Protein AF-A0AAX4KN33-F1 (afdb_monomer_lite)

Organism: NCBI:txid1423913

Secondary structure (DSSP, 8-state):
-------HHHHHHHHHHHHS---SSHHHHHHHHHHHHHHHHHH-TT-TTTGGGSS------HHHHHHHHHHHHHHHHHHHHHHHHHHHHHHHHHHHHHHHHHHHHHHHHH-HHHHHHHHHHHHHHHHHTTSSS------------------------------

Radius of gyration: 35.76 Å; chains: 1; bounding box: 78×56×88 Å

Sequence (163 aa):
MSRSTKSTETLLSDIDSLFDREFENPSEAYKAYNALWKINRSLFPDNKASRSANSTIGTWDESELSERFKSDLATLESMVSRLKPRLIKMDKKVRKENGKNAKLWEEICKDPRIQRTLSEMESRKTKDAGSDKDSREDSGYHTGRSTSGSDSGSEGSDSDGSW

Foldseek 3Di:
DDDPPDDPVVLVVVLVVLVPDDDPDPVVVVVNVVSVVVVVCVVCVPPVVNVCPVPPPPPCPVVNVVVVVVVVVVVVVVVVVVVVVVVVVVVVVVVVVVVVVVVVVVVVCVPPVVVVVVVVVVVVVVVVVPPPPDDPDDDDDDDDDDDDDDDDDDDDDDDDPDD

pLDDT: mean 71.44, std 18.98, range [30.84, 96.88]

Structure (mmCIF, N/CA/C/O backbone):
data_AF-A0AAX4KN33-F1
#
_entry.id   AF-A0AAX4KN33-F1
#
loop_
_atom_site.group_PDB
_atom_site.id
_atom_site.type_symbol
_atom_site.label_atom_id
_atom_site.label_alt_id
_atom_site.label_comp_id
_atom_site.label_asym_id
_atom_site.label_entity_id
_atom_site.label_seq_id
_atom_site.pdbx_PDB_ins_code
_atom_site.Cartn_x
_atom_site.Cartn_y
_atom_site.Cartn_z
_atom_site.occupancy
_atom_site.B_iso_or_equiv
_atom_site.auth_seq_id
_atom_site.auth_comp_id
_atom_site.auth_asym_id
_atom_site.auth_atom_id
_atom_site.pdbx_PDB_model_num
ATOM 1 N N . MET A 1 1 ? -52.696 6.892 10.840 1.00 34.78 1 MET A N 1
ATOM 2 C CA . MET A 1 1 ? -51.535 7.792 11.006 1.00 34.78 1 MET A CA 1
ATOM 3 C C . MET A 1 1 ? -50.470 7.384 10.002 1.00 34.78 1 MET A C 1
ATOM 5 O O . MET A 1 1 ? -49.873 6.326 10.161 1.00 34.78 1 MET A O 1
ATOM 9 N N . SER A 1 2 ? -50.309 8.157 8.929 1.00 30.84 2 SER A N 1
ATOM 10 C CA . SER A 1 2 ? -49.364 7.868 7.845 1.00 30.84 2 SER A CA 1
ATOM 11 C C . SER A 1 2 ? -47.927 8.053 8.336 1.00 30.84 2 SER A C 1
ATOM 13 O O . SER A 1 2 ? -47.552 9.146 8.758 1.00 30.84 2 SER A O 1
ATOM 15 N N . ARG A 1 3 ? -47.123 6.984 8.314 1.0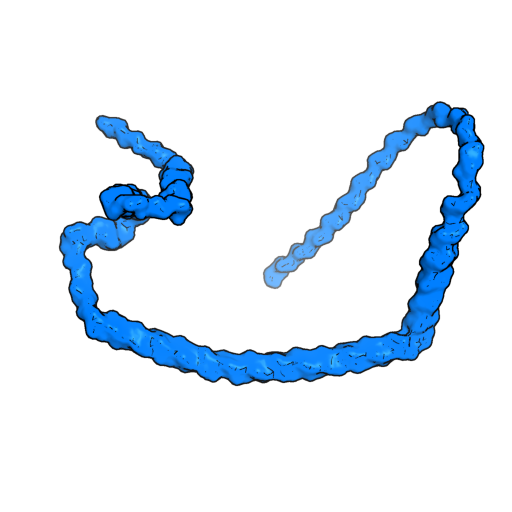0 41.53 3 ARG A N 1
ATOM 16 C CA . ARG A 1 3 ? -45.677 7.067 8.554 1.00 41.53 3 ARG A CA 1
ATOM 17 C C . ARG A 1 3 ? -45.043 7.716 7.327 1.00 41.53 3 ARG A C 1
ATOM 19 O O . ARG A 1 3 ? -44.952 7.085 6.283 1.00 41.53 3 ARG A O 1
ATOM 26 N N . SER A 1 4 ? -44.642 8.977 7.458 1.00 40.78 4 SER A N 1
ATOM 27 C CA . SER A 1 4 ? -43.786 9.644 6.478 1.00 40.78 4 SER A CA 1
ATOM 28 C C . SER A 1 4 ? -42.416 8.964 6.498 1.00 40.78 4 SER A C 1
ATOM 30 O O . SER A 1 4 ? -41.607 9.190 7.398 1.00 40.78 4 SER A O 1
ATOM 32 N N . THR A 1 5 ? -42.189 8.051 5.557 1.00 53.59 5 THR A N 1
ATOM 33 C CA . THR A 1 5 ? -40.875 7.481 5.268 1.00 53.59 5 THR A CA 1
ATOM 34 C C . THR A 1 5 ? -40.073 8.539 4.523 1.00 53.59 5 THR A C 1
ATOM 36 O O . THR A 1 5 ? -40.172 8.649 3.302 1.00 53.59 5 THR A O 1
ATOM 39 N N . LYS A 1 6 ? -39.311 9.358 5.258 1.00 57.09 6 LYS A N 1
ATOM 40 C CA . LYS A 1 6 ? -38.256 10.173 4.644 1.00 57.09 6 LYS A CA 1
ATOM 41 C C . LYS A 1 6 ? -37.329 9.239 3.861 1.00 57.09 6 LYS A C 1
ATOM 43 O O . LYS A 1 6 ? -36.934 8.199 4.386 1.00 57.09 6 LYS A O 1
ATOM 48 N N . SER A 1 7 ? -37.033 9.601 2.614 1.00 55.00 7 SER A N 1
ATOM 49 C CA . SER A 1 7 ? -36.108 8.863 1.752 1.00 55.00 7 SER A CA 1
ATOM 50 C C . SER A 1 7 ? -34.750 8.724 2.448 1.00 55.00 7 SER A C 1
ATOM 52 O O . SER A 1 7 ? -34.255 9.670 3.063 1.00 55.00 7 SER A O 1
ATOM 54 N N . THR A 1 8 ? -34.134 7.551 2.350 1.00 54.22 8 THR A N 1
ATOM 55 C CA . THR A 1 8 ? -32.776 7.284 2.845 1.00 54.22 8 THR A CA 1
ATOM 56 C C . THR A 1 8 ? -31.742 8.262 2.282 1.00 54.22 8 THR A C 1
ATOM 58 O O . THR A 1 8 ? -30.800 8.597 2.991 1.00 54.22 8 THR A O 1
ATOM 61 N N . GLU A 1 9 ? -31.951 8.800 1.077 1.00 55.00 9 GLU A N 1
ATOM 62 C CA . GLU A 1 9 ? -31.081 9.834 0.492 1.00 55.00 9 GLU A CA 1
ATOM 63 C C . GLU A 1 9 ? -31.116 11.141 1.289 1.00 55.00 9 GLU A C 1
ATOM 65 O O . GLU A 1 9 ? -30.067 11.694 1.602 1.00 55.00 9 GLU A O 1
ATOM 70 N N . THR A 1 10 ? -32.304 11.594 1.707 1.00 61.53 10 THR A N 1
ATOM 71 C CA . THR A 1 10 ? -32.429 12.796 2.552 1.00 61.53 10 THR A CA 1
ATOM 72 C C . THR A 1 10 ? -31.840 12.610 3.950 1.00 61.53 10 THR A C 1
ATOM 74 O O . THR A 1 10 ? -31.423 13.576 4.575 1.00 61.53 10 THR A O 1
ATOM 77 N N . LEU A 1 11 ? -31.784 11.374 4.456 1.00 59.91 11 LEU A N 1
ATOM 78 C CA . LEU A 1 11 ? -31.152 11.091 5.747 1.00 59.91 11 LEU A CA 1
ATOM 79 C C . LEU A 1 11 ? -29.625 11.102 5.646 1.00 59.91 11 LEU A C 1
ATOM 81 O O . LEU A 1 11 ? -28.973 11.552 6.580 1.00 59.91 11 LEU A O 1
ATOM 85 N N . LEU A 1 12 ? -29.060 10.629 4.534 1.00 57.19 12 LEU A N 1
ATOM 86 C CA . LEU A 1 12 ? -27.614 10.624 4.310 1.00 57.19 12 LEU A CA 1
ATOM 87 C C . LEU A 1 12 ? -27.064 12.038 4.081 1.00 57.19 12 LEU A C 1
ATOM 89 O O . LEU A 1 12 ? -26.042 12.379 4.665 1.00 57.19 12 LEU A O 1
ATOM 93 N N . SER A 1 13 ? -27.781 12.897 3.348 1.00 62.06 13 SER A N 1
ATOM 94 C CA . SER A 1 13 ? -27.386 14.306 3.186 1.00 62.06 13 SER A CA 1
ATOM 95 C C . SER A 1 13 ? -27.410 15.086 4.505 1.00 62.06 13 SER A C 1
ATOM 97 O O . SER A 1 13 ? -26.541 15.919 4.755 1.00 62.06 13 SER A O 1
ATOM 99 N N . ASP A 1 14 ? -28.387 14.799 5.374 1.00 60.97 14 ASP A N 1
ATOM 100 C CA . ASP A 1 14 ? -28.460 15.393 6.713 1.00 60.97 14 ASP A CA 1
ATOM 101 C C . ASP A 1 14 ? -27.282 14.924 7.594 1.00 60.97 14 ASP A C 1
ATOM 103 O O . ASP A 1 14 ? -26.780 15.693 8.413 1.00 60.97 14 ASP A O 1
ATOM 107 N N . ILE A 1 15 ? -26.815 13.682 7.410 1.00 61.88 15 ILE A N 1
ATOM 108 C CA . ILE A 1 15 ? -25.671 13.101 8.126 1.00 61.88 15 ILE A CA 1
ATOM 109 C C . ILE A 1 15 ? -24.339 13.704 7.670 1.00 61.88 15 ILE A C 1
ATOM 111 O O . ILE A 1 15 ? -23.536 14.074 8.524 1.00 61.88 15 ILE A O 1
ATOM 115 N N . ASP A 1 16 ? -24.109 13.842 6.364 1.00 58.22 16 ASP A N 1
ATOM 116 C CA . ASP A 1 16 ? -22.862 14.422 5.843 1.00 58.22 16 ASP A CA 1
ATOM 117 C C . ASP A 1 16 ? -22.687 15.871 6.329 1.00 58.22 16 ASP A C 1
ATOM 119 O O . ASP A 1 16 ? -21.597 16.269 6.732 1.00 58.22 16 ASP A O 1
ATOM 123 N N . SER A 1 17 ? -23.788 16.625 6.456 1.00 62.78 17 SER A N 1
ATOM 124 C CA . SER A 1 17 ? -23.769 17.984 7.023 1.00 62.78 17 SER A CA 1
ATOM 125 C C . SER A 1 17 ? -23.385 18.060 8.514 1.00 62.78 17 SER A C 1
ATOM 127 O O . SER A 1 17 ? -23.058 19.139 9.012 1.00 62.78 17 SER A O 1
ATOM 129 N N . LEU A 1 18 ? -23.443 16.939 9.247 1.00 61.00 18 LEU A N 1
ATOM 130 C CA . LEU A 1 18 ? -23.105 16.856 10.673 1.00 61.00 18 LEU A CA 1
ATOM 131 C C . LEU A 1 18 ? -21.638 16.487 10.922 1.00 61.00 18 LEU A C 1
ATOM 133 O O . LEU A 1 18 ? -21.140 16.777 12.009 1.00 61.00 18 LEU A O 1
ATOM 137 N N . PHE A 1 19 ? -20.961 15.848 9.964 1.00 57.44 19 PHE A N 1
ATOM 138 C CA . PHE A 1 19 ? -19.570 15.410 10.128 1.00 57.44 19 PHE A CA 1
ATOM 139 C C . PHE A 1 19 ? -18.547 16.527 9.881 1.00 57.44 19 PHE A C 1
ATOM 141 O O . PHE A 1 19 ? -17.480 16.495 10.490 1.00 57.44 19 PHE A O 1
ATOM 148 N N . ASP A 1 20 ? -18.905 17.551 9.102 1.00 60.56 20 ASP A N 1
ATOM 149 C CA . ASP A 1 20 ? -18.044 18.715 8.824 1.00 60.56 20 ASP A CA 1
ATOM 150 C C . ASP A 1 20 ? -18.279 19.902 9.777 1.00 60.56 20 ASP A C 1
ATOM 152 O O . ASP A 1 20 ? -17.717 20.985 9.599 1.00 60.56 20 ASP A O 1
ATOM 156 N N . ARG A 1 21 ? -19.135 19.735 10.792 1.00 62.00 21 ARG A N 1
ATOM 157 C CA . ARG A 1 21 ? -19.572 20.831 11.659 1.00 62.00 21 ARG A CA 1
ATOM 158 C C . ARG A 1 21 ? -18.830 20.822 12.996 1.00 62.00 21 ARG A C 1
ATOM 160 O O . ARG A 1 21 ? -19.008 19.917 13.808 1.00 62.00 21 ARG A O 1
ATOM 167 N N . GLU A 1 22 ? -18.051 21.869 13.265 1.00 64.62 22 GLU A N 1
ATOM 168 C CA . GLU A 1 22 ? -17.557 22.143 14.618 1.00 64.62 22 GLU A CA 1
ATOM 169 C C . GLU A 1 22 ? -18.743 22.552 15.509 1.00 64.62 22 GLU A C 1
ATOM 171 O O . GLU A 1 22 ? -19.460 23.513 15.226 1.00 64.62 22 GLU A O 1
ATOM 176 N N . PHE A 1 23 ? -19.005 21.787 16.571 1.00 71.31 23 PHE A N 1
ATOM 177 C CA . PHE A 1 23 ? -20.097 22.084 17.498 1.00 71.31 23 PHE A CA 1
ATOM 178 C C . PHE A 1 23 ? -19.666 23.170 18.488 1.00 71.31 23 PHE A C 1
ATOM 180 O O . PHE A 1 23 ? -18.894 22.906 19.406 1.00 71.31 23 PHE A O 1
ATOM 187 N N . GLU A 1 24 ? -20.222 24.373 18.354 1.00 73.06 24 GLU A N 1
ATOM 188 C CA . GLU A 1 24 ? -19.932 25.500 19.255 1.00 73.06 24 GLU A CA 1
ATOM 189 C C . GLU A 1 24 ? -20.489 25.290 20.679 1.00 73.06 24 GLU A C 1
ATOM 191 O O . GLU A 1 24 ? -20.036 25.924 21.632 1.00 73.06 24 GLU A O 1
ATOM 196 N N . ASN A 1 25 ? -21.478 24.401 20.853 1.00 76.12 25 ASN A N 1
ATOM 197 C CA . ASN A 1 25 ? -22.138 24.159 22.137 1.00 76.12 25 ASN A CA 1
ATOM 198 C C . ASN A 1 25 ? -22.426 22.659 22.383 1.00 76.12 25 ASN A C 1
ATOM 200 O O . ASN A 1 25 ? -22.988 21.990 21.508 1.00 76.12 25 ASN A O 1
ATOM 204 N N . PRO A 1 26 ? -22.160 22.131 23.599 1.00 66.38 26 PRO A N 1
ATOM 205 C CA . PRO A 1 26 ? -22.484 20.752 23.989 1.00 66.38 26 PRO A CA 1
ATOM 206 C C . PRO A 1 26 ? -23.936 20.317 23.726 1.00 66.38 26 PRO A C 1
ATOM 208 O O . PRO A 1 26 ? -24.197 19.155 23.413 1.00 66.38 26 PRO A O 1
ATOM 211 N N . SER A 1 27 ? -24.895 21.242 23.823 1.00 71.69 27 SER A N 1
ATOM 212 C CA . SER A 1 27 ? -26.314 20.972 23.550 1.00 71.69 27 SER A CA 1
ATOM 213 C C . SER A 1 27 ? -26.574 20.626 22.079 1.00 71.69 27 SER A C 1
ATOM 215 O O . SER A 1 27 ? -27.446 19.811 21.765 1.00 71.69 27 SER A O 1
ATOM 217 N N . GLU A 1 28 ? -25.802 21.208 21.162 1.00 73.69 28 GLU A N 1
ATOM 218 C CA . GLU A 1 28 ? -25.922 20.945 19.730 1.00 73.69 28 GLU A CA 1
ATOM 219 C C . GLU A 1 28 ? -25.284 19.609 19.348 1.00 73.69 28 GLU A C 1
ATOM 221 O O . GLU A 1 28 ? -25.917 18.807 18.658 1.00 73.69 28 GLU A O 1
ATOM 226 N N . ALA A 1 29 ? -24.112 19.307 19.916 1.00 71.62 29 ALA A N 1
ATOM 227 C CA . ALA A 1 29 ? -23.486 17.992 19.802 1.00 71.62 29 ALA A CA 1
ATOM 228 C C . ALA A 1 29 ? -24.418 16.878 20.317 1.00 71.62 29 ALA A C 1
ATOM 230 O O . ALA A 1 29 ? -24.569 15.835 19.682 1.00 71.62 29 ALA A O 1
ATOM 231 N N . TYR A 1 30 ? -25.126 17.116 21.427 1.00 70.38 30 TYR A N 1
ATOM 232 C CA . TYR A 1 30 ? -26.092 16.157 21.970 1.00 70.38 30 TYR A CA 1
ATOM 233 C C . TYR A 1 30 ? -27.307 15.941 21.050 1.00 70.38 30 TYR A C 1
ATOM 235 O O . TYR A 1 30 ? -27.815 14.822 20.921 1.00 70.38 30 TYR A O 1
ATOM 243 N N . LYS A 1 31 ? -27.782 16.992 20.371 1.00 75.56 31 LYS A N 1
ATOM 244 C CA . LYS A 1 31 ? -28.856 16.874 19.369 1.00 75.56 31 LYS A CA 1
ATOM 245 C C . LYS A 1 31 ? -28.392 16.107 18.131 1.00 75.56 31 LYS A C 1
ATOM 247 O O . LYS A 1 31 ? -29.127 15.233 17.673 1.00 75.56 31 LYS A O 1
ATOM 252 N N . ALA A 1 32 ? -27.184 16.385 17.642 1.00 75.44 32 ALA A N 1
ATOM 253 C CA . ALA A 1 32 ? -26.570 15.672 16.525 1.00 75.44 32 ALA A CA 1
ATOM 254 C C . ALA A 1 32 ? -26.376 14.183 16.840 1.00 75.44 32 ALA A C 1
ATOM 256 O O . ALA A 1 32 ? -26.819 13.325 16.077 1.00 75.44 32 ALA A O 1
ATOM 257 N N . TYR A 1 33 ? -25.829 13.870 18.017 1.00 75.31 33 TYR A N 1
ATOM 258 C CA . TYR A 1 33 ? -25.691 12.499 18.502 1.00 75.31 33 TYR A CA 1
ATOM 259 C C . TYR A 1 33 ? -27.039 11.769 18.537 1.00 75.31 33 TYR A C 1
ATOM 261 O O . TYR A 1 33 ? -27.166 10.663 18.017 1.00 75.31 33 TYR A O 1
ATOM 269 N N . ASN A 1 34 ? -28.080 12.400 19.088 1.00 74.44 34 ASN A N 1
ATOM 270 C CA . ASN A 1 34 ? -29.412 11.799 19.139 1.00 74.44 34 ASN A CA 1
ATOM 271 C C . ASN A 1 34 ? -30.032 11.584 17.751 1.00 74.44 34 ASN A C 1
ATOM 273 O O . ASN A 1 34 ? -30.772 10.615 17.558 1.00 74.44 34 ASN A O 1
ATOM 277 N N . ALA A 1 35 ? -29.757 12.466 16.788 1.00 76.31 35 ALA A N 1
ATOM 278 C CA . ALA A 1 35 ? -30.194 12.295 15.405 1.00 76.31 35 ALA A CA 1
ATOM 279 C C . ALA A 1 35 ? -29.480 11.104 14.746 1.00 76.31 35 ALA A C 1
ATOM 281 O O . ALA A 1 35 ? -30.148 10.203 14.236 1.00 76.31 35 ALA A O 1
ATOM 282 N N . LEU A 1 36 ? -28.151 11.035 14.860 1.00 76.50 36 LEU A N 1
ATOM 283 C CA . LEU A 1 36 ? -27.340 9.922 14.359 1.00 76.50 36 LEU A CA 1
ATOM 284 C C . LEU A 1 36 ? -27.743 8.589 14.996 1.00 76.50 36 LEU A C 1
ATOM 286 O O . LEU A 1 36 ? -27.903 7.585 14.303 1.00 76.50 36 LEU A O 1
ATOM 290 N N . TRP A 1 37 ? -27.997 8.582 16.304 1.00 75.62 37 TRP A N 1
ATOM 291 C CA . TRP A 1 37 ? -28.461 7.403 17.029 1.00 75.62 37 TRP A CA 1
ATOM 292 C C . TRP A 1 37 ? -29.819 6.906 16.521 1.00 75.62 37 TRP A C 1
ATOM 294 O O . TRP A 1 37 ? -30.014 5.705 16.323 1.00 75.62 37 TRP A O 1
ATOM 304 N N . LYS A 1 38 ? -30.765 7.818 16.252 1.00 72.31 38 LYS A N 1
ATOM 305 C CA . LYS A 1 38 ? -32.068 7.465 15.665 1.00 72.31 38 LYS A CA 1
ATOM 306 C C . LYS A 1 38 ? -31.926 6.883 14.261 1.00 72.31 38 LYS A C 1
ATOM 308 O O . LYS A 1 38 ? -32.615 5.911 13.955 1.00 72.31 38 LYS A O 1
ATOM 313 N N . ILE A 1 39 ? -31.036 7.435 13.436 1.00 73.56 39 ILE A N 1
ATOM 314 C CA . ILE A 1 39 ? -30.788 6.920 12.085 1.00 73.56 39 ILE A CA 1
ATOM 315 C C . ILE A 1 39 ? -30.138 5.537 12.151 1.00 73.56 39 ILE A C 1
ATOM 317 O O . ILE A 1 39 ? -30.628 4.614 11.507 1.00 73.56 39 ILE A O 1
ATOM 321 N N . ASN A 1 40 ? -29.129 5.346 13.003 1.00 70.44 40 ASN A N 1
ATOM 322 C CA . ASN A 1 40 ? -28.486 4.047 13.213 1.00 70.44 40 ASN A CA 1
ATOM 323 C C . ASN A 1 40 ? -29.514 2.976 13.639 1.00 70.44 40 ASN A C 1
ATOM 325 O O . ASN A 1 40 ? -29.581 1.896 13.054 1.00 70.44 40 ASN A O 1
ATOM 329 N N . ARG A 1 41 ? -30.428 3.308 14.561 1.00 67.06 41 ARG A N 1
ATOM 330 C CA . ARG A 1 41 ? -31.539 2.410 14.934 1.00 67.06 41 ARG A CA 1
ATOM 331 C C . ARG A 1 41 ? -32.524 2.127 13.799 1.00 67.06 41 ARG A C 1
ATOM 333 O O . ARG A 1 41 ? -33.133 1.062 13.799 1.00 67.06 41 ARG A O 1
ATOM 340 N N . SER A 1 42 ? -32.722 3.073 12.883 1.00 66.44 42 SER A N 1
ATOM 341 C CA . SER A 1 42 ? -33.611 2.902 11.729 1.00 66.44 42 SER A CA 1
ATOM 342 C C . SER A 1 42 ? -32.978 2.055 10.627 1.00 66.44 42 SER A C 1
ATOM 344 O O . SER A 1 42 ? -33.691 1.307 9.967 1.00 66.44 42 SER A O 1
ATOM 346 N N . LEU A 1 43 ? -31.665 2.182 10.419 1.00 66.75 43 LEU A N 1
ATOM 347 C CA . LEU A 1 43 ? -30.914 1.427 9.414 1.00 66.75 43 LEU A CA 1
ATOM 348 C C . LEU A 1 43 ? -30.625 -0.004 9.872 1.00 66.75 43 LEU A C 1
ATOM 350 O O . LEU A 1 43 ? -30.587 -0.917 9.054 1.00 66.75 43 LEU A O 1
ATOM 354 N N . PHE A 1 44 ? -30.485 -0.211 11.183 1.00 66.12 44 PHE A N 1
ATOM 355 C CA . PHE A 1 44 ? -30.239 -1.524 11.764 1.00 66.12 44 PHE A CA 1
ATOM 356 C C . PHE A 1 44 ? -31.274 -1.853 12.859 1.00 66.12 44 PHE A C 1
ATOM 358 O O . PHE A 1 44 ? -30.939 -1.897 14.049 1.00 66.12 44 PHE A O 1
ATOM 365 N N . PRO A 1 45 ? -32.544 -2.103 12.482 1.00 60.84 45 PRO A N 1
ATOM 366 C CA . PRO A 1 45 ? -33.626 -2.372 13.434 1.00 60.84 45 PRO A CA 1
ATOM 367 C C . PRO A 1 45 ? -33.382 -3.633 14.282 1.00 60.84 45 PRO A C 1
ATOM 369 O O . PRO A 1 45 ? -33.800 -3.680 15.440 1.00 60.84 45 PRO A O 1
ATOM 372 N N . ASP A 1 46 ? -32.642 -4.607 13.742 1.00 52.97 46 ASP A N 1
ATOM 373 C CA . ASP A 1 46 ? -32.275 -5.861 14.415 1.00 52.97 46 ASP A CA 1
ATOM 374 C C . ASP A 1 46 ? -30.887 -5.833 15.072 1.00 52.97 46 ASP A C 1
ATOM 376 O O . ASP A 1 46 ? -30.458 -6.827 15.667 1.00 52.97 46 ASP A O 1
ATOM 380 N N . ASN A 1 47 ? -30.171 -4.701 15.019 1.00 51.00 47 ASN A N 1
ATOM 381 C CA . ASN A 1 47 ? -28.904 -4.590 15.734 1.00 51.00 47 ASN A CA 1
ATOM 382 C C . ASN A 1 47 ? -29.189 -4.680 17.230 1.00 51.00 47 ASN A C 1
ATOM 384 O O . ASN A 1 47 ? -29.904 -3.843 17.786 1.00 51.00 47 ASN A O 1
ATOM 388 N N . LYS A 1 48 ? -28.629 -5.689 17.899 1.00 50.72 48 LYS A N 1
ATOM 389 C CA . LYS A 1 48 ? -28.873 -5.967 19.324 1.00 50.72 48 LYS A CA 1
ATOM 390 C C . LYS A 1 48 ? -28.540 -4.781 20.245 1.00 50.72 48 LYS A C 1
ATOM 392 O O . LYS A 1 48 ? -29.080 -4.710 21.344 1.00 50.72 48 LYS A O 1
ATOM 397 N N . ALA A 1 49 ? -27.745 -3.818 19.773 1.00 48.84 49 ALA A N 1
ATOM 398 C CA . ALA A 1 49 ? -27.493 -2.540 20.441 1.00 48.84 49 ALA A CA 1
ATOM 399 C C . ALA A 1 49 ? -28.764 -1.684 20.640 1.00 48.84 49 ALA A C 1
ATOM 401 O O . ALA A 1 49 ? -28.862 -0.912 21.588 1.00 48.84 49 ALA A O 1
ATOM 402 N N . SER A 1 50 ? -29.782 -1.828 19.786 1.00 45.97 50 SER A N 1
ATOM 403 C CA . SER A 1 50 ? -31.007 -1.026 19.847 1.00 45.97 50 SER A CA 1
ATOM 404 C C . SER A 1 50 ? -32.028 -1.600 20.852 1.00 45.97 50 SER A C 1
ATOM 406 O O . SER A 1 50 ? -32.636 -0.858 21.630 1.00 45.97 50 SER A O 1
ATOM 408 N N . ARG A 1 51 ? -32.180 -2.925 20.965 1.00 45.31 51 ARG A N 1
ATOM 409 C CA . ARG A 1 51 ? -33.028 -3.555 22.009 1.00 45.31 51 ARG A CA 1
ATOM 410 C C . ARG A 1 51 ? -32.458 -3.436 23.430 1.00 45.31 51 ARG A C 1
ATOM 412 O O . ARG A 1 51 ? -33.114 -3.797 24.399 1.00 45.31 51 ARG A O 1
ATOM 419 N N . SER A 1 52 ? -31.273 -2.854 23.553 1.00 47.72 52 SER A N 1
ATOM 420 C CA . SER A 1 52 ? -30.490 -2.722 24.774 1.00 47.72 52 SER A CA 1
ATOM 421 C C . SER A 1 52 ? -30.781 -1.445 25.583 1.00 47.72 52 SER A C 1
ATOM 423 O O . SER A 1 52 ? -29.992 -1.097 26.447 1.00 47.72 52 SER A O 1
ATOM 425 N N . ALA A 1 53 ? -31.924 -0.771 25.417 1.00 47.69 53 ALA A N 1
ATOM 426 C CA . ALA A 1 53 ? -32.309 0.272 26.387 1.00 47.69 53 ALA A CA 1
ATOM 427 C C . ALA A 1 53 ? -32.530 -0.298 27.812 1.00 47.69 53 ALA A C 1
ATOM 429 O O . ALA A 1 53 ? -32.454 0.448 28.779 1.00 47.69 53 ALA A O 1
ATOM 430 N N . ASN A 1 54 ? -32.730 -1.622 27.918 1.00 44.12 54 ASN A N 1
ATOM 431 C CA . ASN A 1 54 ? -32.703 -2.402 29.163 1.00 44.12 54 ASN A CA 1
ATOM 432 C C . ASN A 1 54 ? -31.600 -3.474 29.186 1.00 44.12 54 ASN A C 1
ATOM 434 O O . ASN A 1 54 ? -31.559 -4.280 30.113 1.00 44.12 54 ASN A O 1
ATOM 438 N N . SER A 1 55 ? -30.715 -3.524 28.183 1.00 43.03 55 SER A N 1
ATOM 439 C CA . SER A 1 55 ? -29.456 -4.224 28.422 1.00 43.03 55 SER A CA 1
ATOM 440 C C . SER A 1 55 ? -28.699 -3.249 29.282 1.00 43.03 55 SER A C 1
ATOM 442 O O . SER A 1 55 ? -28.363 -2.160 28.820 1.00 43.03 55 SER A O 1
ATOM 444 N N . THR A 1 56 ? -28.442 -3.629 30.525 1.00 46.91 56 THR A N 1
ATOM 445 C CA . THR A 1 56 ? -27.211 -3.227 31.183 1.00 46.91 56 THR A CA 1
ATOM 446 C C . THR A 1 56 ? -26.152 -3.256 30.086 1.00 46.91 56 THR A C 1
ATOM 448 O O . THR A 1 56 ? -25.836 -4.322 29.551 1.00 46.91 56 THR A O 1
ATOM 451 N N . ILE A 1 57 ? -25.713 -2.076 29.630 1.00 50.28 57 ILE A N 1
ATOM 452 C CA . ILE A 1 57 ? -24.363 -1.923 29.107 1.00 50.28 57 ILE A CA 1
ATOM 453 C C . ILE A 1 57 ? -23.577 -2.644 30.180 1.00 50.28 57 ILE A C 1
ATOM 455 O O . ILE A 1 57 ? -23.592 -2.192 31.327 1.00 50.28 57 ILE A O 1
ATOM 459 N N . GLY A 1 58 ? -23.111 -3.862 29.870 1.00 51.31 58 GLY A N 1
ATOM 460 C CA . GLY A 1 58 ? -22.305 -4.612 30.814 1.00 51.31 58 GLY A CA 1
ATOM 461 C C . GLY A 1 58 ? -21.288 -3.601 31.287 1.00 51.31 58 GLY A C 1
ATOM 462 O O . GLY A 1 58 ? -20.707 -2.912 30.449 1.00 51.31 58 GLY A O 1
ATOM 463 N N . THR A 1 59 ? -21.223 -3.358 32.591 1.00 55.44 59 THR A N 1
ATOM 464 C CA . THR A 1 59 ? -20.140 -2.569 33.156 1.00 55.44 59 THR A CA 1
ATOM 465 C C . THR A 1 59 ? -18.900 -3.332 32.743 1.00 55.44 59 THR A C 1
ATOM 467 O O . THR A 1 59 ? -18.580 -4.353 33.346 1.00 55.44 59 THR A O 1
ATOM 470 N N . TRP A 1 60 ? -18.333 -2.947 31.601 1.00 61.19 60 TRP A N 1
ATOM 471 C CA . TRP A 1 60 ? -17.108 -3.519 31.105 1.00 61.19 60 TRP A CA 1
ATOM 472 C C . TRP A 1 60 ? -16.118 -3.110 32.163 1.00 61.19 60 TRP A C 1
ATOM 474 O O . TRP A 1 60 ? -15.876 -1.918 32.357 1.00 61.19 60 TRP A O 1
ATOM 484 N N . ASP A 1 61 ? -15.681 -4.095 32.932 1.00 76.25 61 ASP A N 1
ATOM 485 C CA . ASP A 1 61 ? -14.668 -3.872 33.932 1.00 76.25 61 ASP A CA 1
ATOM 486 C C . ASP A 1 61 ? -13.479 -3.251 33.194 1.00 76.25 61 ASP A C 1
ATOM 488 O O . ASP A 1 61 ? -12.948 -3.832 32.241 1.00 76.25 61 ASP A O 1
ATOM 492 N N . GLU A 1 62 ? -13.123 -2.020 33.562 1.00 77.56 62 GLU A N 1
ATOM 493 C CA . GLU A 1 62 ? -12.029 -1.288 32.925 1.00 77.56 62 GLU A CA 1
ATOM 494 C C . GLU A 1 62 ? -10.733 -2.104 32.989 1.00 77.56 62 GLU A C 1
ATOM 496 O O . GLU A 1 62 ? -9.895 -2.013 32.088 1.00 77.56 62 GLU A O 1
ATOM 501 N N . SER A 1 63 ? -10.596 -2.963 34.006 1.00 79.62 63 SER A N 1
ATOM 502 C CA . SER A 1 63 ? -9.482 -3.897 34.114 1.00 79.62 63 SER A CA 1
ATOM 503 C C . SER A 1 63 ? -9.529 -4.999 33.046 1.00 79.62 63 SER A C 1
ATOM 505 O O . SER A 1 63 ? -8.502 -5.277 32.428 1.00 79.62 63 SER A O 1
ATOM 507 N N . GLU A 1 64 ? -10.703 -5.558 32.732 1.00 80.75 64 GLU A N 1
ATOM 508 C CA . GLU A 1 64 ? -10.867 -6.560 31.670 1.00 80.75 64 GLU A CA 1
ATOM 509 C C . GLU A 1 64 ? -10.582 -5.957 30.287 1.00 80.75 64 GLU A C 1
ATOM 511 O O . GLU A 1 64 ? -9.891 -6.566 29.466 1.00 80.75 64 GLU A O 1
ATOM 516 N N . LEU A 1 65 ? -11.066 -4.737 30.032 1.00 81.94 65 LEU A N 1
ATOM 517 C CA . LEU A 1 65 ? -10.763 -4.011 28.795 1.00 81.94 65 LEU A CA 1
ATOM 518 C C . LEU A 1 65 ? -9.269 -3.703 28.668 1.00 81.94 65 LEU A C 1
ATOM 520 O O . LEU A 1 65 ? -8.698 -3.879 27.592 1.00 81.94 65 LEU A O 1
ATOM 524 N N . SER A 1 66 ? -8.631 -3.282 29.761 1.00 85.12 66 SER A N 1
ATOM 525 C CA . SER A 1 66 ? -7.195 -2.998 29.799 1.00 85.12 66 SER A CA 1
ATOM 526 C C . SER A 1 66 ? -6.361 -4.247 29.509 1.00 85.12 66 SER A C 1
ATOM 528 O O . SER A 1 66 ? -5.440 -4.198 28.694 1.00 85.12 66 SER A O 1
ATOM 530 N N . GLU A 1 67 ? -6.706 -5.393 30.099 1.00 88.81 67 GLU A N 1
ATOM 531 C CA . GLU A 1 67 ? -6.006 -6.659 29.850 1.00 88.81 67 GLU A CA 1
ATOM 532 C C . GLU A 1 67 ? -6.199 -7.164 28.414 1.00 88.81 67 GLU A C 1
ATOM 534 O O . GLU A 1 67 ? -5.230 -7.573 27.767 1.00 88.81 67 GLU A O 1
ATOM 539 N N . ARG A 1 68 ? -7.416 -7.060 27.862 1.00 86.38 68 ARG A N 1
ATOM 540 C CA . ARG A 1 68 ? -7.666 -7.372 26.444 1.00 86.38 68 ARG A CA 1
ATOM 541 C C . ARG A 1 68 ? -6.841 -6.475 25.525 1.00 86.38 68 ARG A C 1
ATOM 543 O O . ARG A 1 68 ? -6.169 -6.980 24.632 1.00 86.38 68 ARG A O 1
ATOM 550 N N . PHE A 1 69 ? -6.810 -5.171 25.796 1.00 90.94 69 PHE A N 1
ATOM 551 C CA . PHE A 1 69 ? -6.031 -4.226 25.002 1.00 90.94 69 PHE A CA 1
ATOM 552 C C . PHE A 1 69 ? -4.528 -4.528 25.056 1.00 90.94 69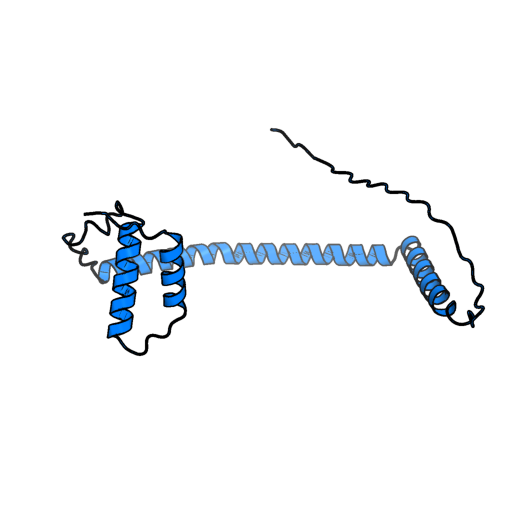 PHE A C 1
ATOM 554 O O . PHE A 1 69 ? -3.866 -4.526 24.021 1.00 90.94 69 PHE A O 1
ATOM 561 N N . LYS A 1 70 ? -3.981 -4.859 26.234 1.00 93.50 70 LYS A N 1
ATOM 562 C CA . LYS A 1 70 ? -2.578 -5.293 26.365 1.00 93.50 70 LYS A CA 1
ATOM 563 C C . LYS A 1 70 ? -2.297 -6.570 25.572 1.00 93.50 70 LYS A C 1
ATOM 565 O O . LYS A 1 70 ? -1.248 -6.670 24.938 1.00 93.50 70 LYS A O 1
ATOM 570 N N . SER A 1 71 ? -3.218 -7.534 25.594 1.00 93.00 71 SER A N 1
ATOM 571 C CA . SER A 1 71 ? -3.092 -8.789 24.844 1.00 93.00 71 SER A CA 1
ATOM 572 C C . SER A 1 71 ? -3.082 -8.556 23.330 1.00 93.00 71 SER A C 1
ATOM 574 O O . SER A 1 71 ? -2.213 -9.076 22.619 1.00 93.00 71 SER A O 1
ATOM 576 N N . ASP A 1 72 ? -3.987 -7.711 22.839 1.00 92.75 72 ASP A N 1
ATOM 577 C CA . ASP A 1 72 ? -4.054 -7.332 21.428 1.00 92.75 72 ASP A CA 1
ATOM 578 C C . ASP A 1 72 ? -2.796 -6.568 21.001 1.00 92.75 72 ASP A C 1
ATOM 580 O O . ASP A 1 72 ? -2.232 -6.831 19.935 1.00 92.75 72 ASP A O 1
ATOM 584 N N . LEU A 1 73 ? -2.295 -5.679 21.862 1.00 95.19 73 LEU A N 1
ATOM 585 C CA . LEU A 1 73 ? -1.079 -4.909 21.612 1.00 95.19 73 LEU A CA 1
ATOM 586 C C . LEU A 1 73 ? 0.159 -5.818 21.552 1.00 95.19 73 LEU A C 1
ATOM 588 O O . LEU A 1 73 ? 0.949 -5.709 20.616 1.00 95.19 73 LEU A O 1
ATOM 592 N N . ALA A 1 74 ? 0.277 -6.796 22.454 1.00 94.44 74 ALA A N 1
ATOM 593 C CA . ALA A 1 74 ? 1.333 -7.809 22.401 1.00 94.44 74 ALA A CA 1
ATOM 594 C C . ALA A 1 74 ? 1.244 -8.682 21.132 1.00 94.44 74 ALA A C 1
ATOM 596 O O . ALA A 1 74 ? 2.257 -9.023 20.510 1.00 94.44 74 ALA A O 1
ATOM 597 N N . THR A 1 75 ? 0.025 -9.021 20.704 1.00 95.38 75 THR A N 1
ATOM 598 C CA . THR A 1 75 ? -0.209 -9.767 19.459 1.00 95.38 75 THR A CA 1
ATOM 599 C C . THR A 1 75 ? 0.229 -8.951 18.244 1.00 95.38 75 THR A C 1
ATOM 601 O O . THR A 1 75 ? 0.932 -9.467 17.367 1.00 95.38 75 THR A O 1
ATOM 604 N N . LEU A 1 76 ? -0.108 -7.661 18.214 1.00 92.94 76 LEU A N 1
ATOM 605 C CA . LEU A 1 76 ? 0.308 -6.738 17.164 1.00 92.94 76 LEU A CA 1
ATOM 606 C C . LEU A 1 76 ? 1.835 -6.593 17.118 1.00 92.94 76 LEU A C 1
ATOM 608 O O . LEU A 1 76 ? 2.433 -6.712 16.046 1.00 92.94 76 LEU A O 1
ATOM 612 N N . GLU A 1 77 ? 2.485 -6.406 18.266 1.00 95.25 77 GLU A N 1
ATOM 613 C CA . GLU A 1 77 ? 3.946 -6.333 18.366 1.00 95.25 77 GLU A CA 1
ATOM 614 C C . GLU A 1 77 ? 4.625 -7.606 17.844 1.00 95.25 77 GLU A C 1
ATOM 616 O O . GLU A 1 77 ? 5.622 -7.533 17.114 1.00 95.25 77 GLU A O 1
ATOM 621 N N . SER A 1 78 ? 4.058 -8.778 18.142 1.00 95.31 78 SER A N 1
ATOM 622 C CA . SER A 1 78 ? 4.521 -10.066 17.618 1.00 95.31 78 SER A CA 1
ATOM 623 C C . SER A 1 78 ? 4.393 -10.145 16.092 1.00 95.31 78 SER A C 1
ATOM 625 O O . SER A 1 78 ? 5.342 -10.526 15.393 1.00 95.31 78 SER A O 1
ATOM 627 N N . MET A 1 79 ? 3.257 -9.716 15.532 1.00 94.75 79 MET A N 1
ATOM 628 C CA . MET A 1 79 ? 3.052 -9.674 14.081 1.00 94.75 79 MET A CA 1
ATOM 629 C C . MET A 1 79 ? 4.036 -8.721 13.394 1.00 94.75 79 MET A C 1
ATOM 631 O O . MET A 1 79 ? 4.690 -9.105 12.419 1.00 94.75 79 MET A O 1
ATOM 635 N N . VAL A 1 80 ? 4.211 -7.512 13.932 1.00 94.56 80 VAL A N 1
ATOM 636 C CA . VAL A 1 80 ? 5.171 -6.521 13.423 1.00 94.56 80 VAL A CA 1
ATOM 637 C C . VAL A 1 80 ? 6.597 -7.073 13.477 1.00 94.56 80 VAL A C 1
ATOM 639 O O . VAL A 1 80 ? 7.346 -6.959 12.502 1.00 94.56 80 VAL A O 1
ATOM 642 N N . SER A 1 81 ? 6.965 -7.740 14.571 1.00 94.75 81 SER A N 1
ATOM 643 C CA . SER A 1 81 ? 8.285 -8.357 14.741 1.00 94.75 81 SER A CA 1
ATOM 644 C C . SER A 1 81 ? 8.549 -9.471 13.725 1.00 94.75 81 SER A C 1
ATOM 646 O O . SER A 1 81 ? 9.677 -9.621 13.255 1.00 94.75 81 SER A O 1
ATOM 648 N N . ARG A 1 82 ? 7.516 -10.211 13.302 1.00 93.81 82 ARG A N 1
ATOM 649 C CA . ARG A 1 82 ? 7.621 -11.215 12.227 1.00 93.81 82 ARG A CA 1
ATOM 650 C C . ARG A 1 82 ? 7.700 -10.596 10.830 1.00 93.81 82 ARG A C 1
ATOM 652 O O . ARG A 1 82 ? 8.357 -11.163 9.953 1.00 93.81 82 ARG A O 1
ATOM 659 N N . LEU A 1 83 ? 7.049 -9.455 10.601 1.00 93.69 83 LEU A N 1
ATOM 660 C CA . LEU A 1 83 ? 7.022 -8.782 9.297 1.00 93.69 83 LEU A CA 1
ATOM 661 C C . LEU A 1 83 ? 8.304 -7.991 9.009 1.00 93.69 83 LEU A C 1
ATOM 663 O O . LEU A 1 83 ? 8.813 -8.061 7.888 1.00 93.69 83 LEU A O 1
ATOM 667 N N . LYS A 1 84 ? 8.885 -7.317 10.010 1.00 94.62 84 LYS A N 1
ATOM 668 C CA . LYS A 1 84 ? 10.138 -6.544 9.876 1.00 94.62 84 LYS A CA 1
ATOM 669 C C . LYS A 1 84 ? 11.265 -7.288 9.131 1.00 94.62 84 LYS A C 1
ATOM 671 O O . LYS A 1 84 ? 11.761 -6.761 8.133 1.00 94.62 84 LYS A O 1
ATOM 676 N N . PRO A 1 85 ? 11.671 -8.515 9.514 1.00 94.50 85 PRO A N 1
ATOM 677 C CA . PRO A 1 85 ? 12.747 -9.218 8.817 1.00 94.50 85 PRO A CA 1
ATOM 678 C C . PRO A 1 85 ? 12.360 -9.642 7.394 1.00 94.50 85 PRO A C 1
ATOM 680 O O . PRO A 1 85 ? 13.234 -9.731 6.530 1.00 94.50 85 PRO A O 1
ATOM 683 N N . ARG A 1 86 ? 11.071 -9.894 7.120 1.00 94.00 86 ARG A N 1
ATOM 684 C CA . ARG A 1 86 ? 10.590 -10.208 5.764 1.00 94.00 86 ARG A CA 1
ATOM 685 C C . ARG A 1 86 ? 10.710 -8.994 4.850 1.00 94.00 86 ARG A C 1
ATOM 687 O O . ARG A 1 86 ? 11.229 -9.137 3.745 1.00 94.00 86 ARG A O 1
ATOM 694 N N . LEU A 1 87 ? 10.333 -7.814 5.342 1.00 94.12 87 LEU A N 1
ATOM 695 C CA . LEU A 1 87 ? 10.467 -6.556 4.610 1.00 94.12 87 LEU A CA 1
ATOM 696 C C . LEU A 1 87 ? 11.937 -6.257 4.279 1.00 94.12 87 LEU A C 1
ATOM 698 O O . LEU A 1 87 ? 12.265 -5.979 3.131 1.00 94.12 87 LEU A O 1
ATOM 702 N N . ILE A 1 88 ? 12.846 -6.436 5.246 1.00 94.88 88 ILE A N 1
ATOM 703 C CA . ILE A 1 88 ? 14.294 -6.263 5.027 1.00 94.88 88 ILE A CA 1
ATOM 704 C C . ILE A 1 88 ? 14.823 -7.238 3.962 1.00 94.88 88 ILE A C 1
ATOM 706 O O . ILE A 1 88 ? 15.660 -6.869 3.136 1.00 94.88 88 ILE A O 1
ATOM 710 N N . LYS A 1 89 ? 14.362 -8.496 3.960 1.00 95.62 89 LYS A N 1
ATOM 711 C CA . LYS A 1 89 ? 14.755 -9.481 2.938 1.00 95.62 89 LYS A CA 1
ATOM 712 C C . LYS A 1 89 ? 14.244 -9.097 1.549 1.00 95.62 89 LYS A C 1
ATOM 714 O O . LYS A 1 89 ? 15.003 -9.212 0.588 1.00 95.62 89 LYS A O 1
ATOM 719 N N . MET A 1 90 ? 12.994 -8.644 1.448 1.00 95.06 90 MET A N 1
ATOM 720 C CA . MET A 1 90 ? 12.422 -8.164 0.189 1.00 95.06 90 MET A CA 1
ATOM 721 C C . MET A 1 90 ? 13.200 -6.968 -0.352 1.00 95.06 90 MET A C 1
ATOM 723 O O . MET A 1 90 ? 13.614 -6.994 -1.506 1.00 95.06 90 MET A O 1
ATOM 727 N N . ASP A 1 91 ? 13.489 -5.982 0.492 1.00 95.12 91 ASP A N 1
ATOM 728 C CA . ASP A 1 91 ? 14.241 -4.792 0.097 1.00 95.12 91 ASP A CA 1
ATOM 729 C C . ASP A 1 91 ? 15.654 -5.141 -0.411 1.00 95.12 91 ASP A C 1
ATOM 731 O O . ASP A 1 91 ? 16.088 -4.679 -1.467 1.00 95.12 91 ASP A O 1
ATOM 735 N N . LYS A 1 92 ? 16.355 -6.065 0.264 1.00 95.88 92 LYS A N 1
ATOM 736 C CA . LYS A 1 92 ? 17.644 -6.587 -0.225 1.00 95.88 92 LYS A CA 1
ATOM 737 C C . LYS A 1 92 ? 17.521 -7.274 -1.588 1.00 95.88 92 LYS A C 1
ATOM 739 O O . LYS A 1 92 ? 18.425 -7.141 -2.416 1.00 95.88 92 LYS A O 1
ATOM 744 N N . LYS A 1 93 ? 16.438 -8.021 -1.826 1.00 96.44 93 LYS A N 1
ATOM 745 C CA . LYS A 1 93 ? 16.195 -8.698 -3.107 1.00 96.44 93 LYS A CA 1
ATOM 746 C C . LYS A 1 93 ? 15.947 -7.683 -4.225 1.00 96.44 93 LYS A C 1
ATOM 748 O O . LYS A 1 93 ? 16.615 -7.775 -5.251 1.00 96.44 93 LYS A O 1
ATOM 753 N N . VAL A 1 94 ? 15.094 -6.686 -3.986 1.00 95.81 94 VAL A N 1
ATOM 754 C CA . VAL A 1 94 ? 14.808 -5.604 -4.941 1.00 95.81 94 VAL A CA 1
ATOM 755 C C . VAL A 1 94 ? 16.082 -4.834 -5.279 1.00 95.81 94 VAL A C 1
ATOM 757 O O . VAL A 1 94 ? 16.398 -4.662 -6.450 1.00 95.81 94 VAL A O 1
ATOM 760 N N . ARG A 1 95 ? 16.893 -4.454 -4.282 1.00 94.12 95 ARG A N 1
ATOM 761 C CA . ARG A 1 95 ? 18.179 -3.780 -4.535 1.00 94.12 95 ARG A CA 1
ATOM 762 C C . ARG A 1 95 ? 19.134 -4.626 -5.380 1.00 94.12 95 ARG A C 1
ATOM 764 O O . ARG A 1 95 ? 19.804 -4.095 -6.263 1.00 94.12 95 ARG A O 1
ATOM 771 N N . LYS A 1 96 ? 19.181 -5.943 -5.153 1.00 96.50 96 LYS A N 1
ATOM 772 C CA . LYS A 1 96 ? 20.001 -6.864 -5.955 1.00 96.50 96 LYS A CA 1
ATOM 773 C C . LYS A 1 96 ? 19.500 -6.969 -7.397 1.00 96.50 96 LYS A C 1
ATOM 775 O O . LYS A 1 96 ? 20.320 -6.987 -8.310 1.00 96.50 96 LYS A O 1
ATOM 780 N N . GLU A 1 97 ? 18.191 -7.065 -7.604 1.00 95.81 97 GLU A N 1
ATOM 781 C CA . GLU A 1 97 ? 17.583 -7.122 -8.940 1.00 95.81 97 GLU A CA 1
ATOM 782 C C . GLU A 1 97 ? 17.751 -5.801 -9.691 1.00 95.81 97 GLU A C 1
ATOM 784 O O . GLU A 1 97 ? 18.213 -5.815 -10.827 1.00 95.81 97 GLU A O 1
ATOM 789 N N . ASN A 1 98 ? 17.543 -4.662 -9.030 1.00 94.44 98 ASN A N 1
ATOM 790 C CA . ASN A 1 98 ? 17.805 -3.344 -9.607 1.00 94.44 98 ASN A CA 1
ATOM 791 C C . ASN A 1 98 ? 19.273 -3.182 -10.015 1.00 94.44 98 ASN A C 1
ATOM 793 O O . ASN A 1 98 ? 19.553 -2.658 -11.088 1.00 94.44 98 ASN A O 1
ATOM 797 N N . GLY A 1 99 ? 20.215 -3.690 -9.214 1.00 95.88 99 GLY A N 1
ATOM 798 C CA . GLY A 1 99 ? 21.632 -3.702 -9.582 1.00 95.88 99 GLY A CA 1
ATOM 799 C C . GLY A 1 99 ? 21.936 -4.559 -10.818 1.00 95.88 99 GLY A C 1
ATOM 800 O O . GLY A 1 99 ? 22.801 -4.199 -11.612 1.00 95.88 99 GLY A O 1
ATOM 801 N N . LYS A 1 100 ? 21.223 -5.677 -11.017 1.00 96.88 100 LYS A N 1
ATOM 802 C CA . LYS A 1 100 ? 21.338 -6.485 -12.243 1.00 96.88 100 LYS A CA 1
ATOM 803 C C . LYS A 1 100 ? 20.728 -5.766 -13.444 1.00 96.88 100 LYS A C 1
ATOM 805 O O . LYS A 1 100 ? 21.362 -5.720 -14.490 1.00 96.88 100 LYS A O 1
ATOM 810 N N . ASN A 1 101 ? 19.545 -5.178 -13.275 1.00 95.38 101 ASN A N 1
ATOM 811 C CA . ASN A 1 101 ? 18.873 -4.423 -14.329 1.00 95.38 101 ASN A CA 1
ATOM 812 C C . ASN A 1 101 ? 19.716 -3.222 -14.765 1.00 95.38 101 ASN A C 1
ATOM 814 O O . ASN A 1 101 ? 19.853 -2.994 -15.957 1.00 95.38 101 ASN A O 1
ATOM 818 N N . ALA A 1 102 ? 20.336 -2.499 -13.828 1.00 96.44 102 ALA A N 1
ATOM 819 C CA . ALA A 1 102 ? 21.230 -1.388 -14.144 1.00 96.44 102 ALA A CA 1
ATOM 820 C C . ALA A 1 102 ? 22.423 -1.829 -15.008 1.00 96.44 102 ALA A C 1
ATOM 822 O O . ALA A 1 102 ? 22.734 -1.170 -15.994 1.00 96.44 102 ALA A O 1
ATOM 823 N N . LYS A 1 103 ? 23.046 -2.974 -14.689 1.00 96.50 103 LYS A N 1
ATOM 824 C CA . LYS A 1 103 ? 24.128 -3.543 -15.510 1.00 96.50 103 LYS A CA 1
ATOM 825 C C . LYS A 1 103 ? 23.648 -3.950 -16.900 1.00 96.50 103 LYS A C 1
ATOM 827 O O . LYS A 1 103 ? 24.316 -3.647 -17.877 1.00 96.50 103 LYS A O 1
ATOM 832 N N . LEU A 1 104 ? 22.482 -4.590 -16.986 1.00 96.81 104 LEU A N 1
ATOM 833 C CA . LEU A 1 104 ? 21.891 -4.965 -18.269 1.00 96.81 104 LEU A CA 1
ATOM 834 C C . LEU A 1 104 ? 21.596 -3.725 -19.125 1.00 96.81 104 LEU A C 1
ATOM 836 O O . LEU A 1 104 ? 21.921 -3.707 -20.305 1.00 96.81 104 LEU A O 1
ATOM 840 N N . TRP A 1 105 ? 21.037 -2.667 -18.532 1.00 95.75 105 TRP A N 1
ATOM 841 C CA . TRP A 1 105 ? 20.837 -1.388 -19.216 1.00 95.75 105 TRP A CA 1
ATOM 842 C C . TRP A 1 105 ? 22.155 -0.773 -19.686 1.00 95.75 105 TRP A C 1
ATOM 844 O O . TRP A 1 105 ? 22.225 -0.268 -20.802 1.00 95.75 105 TRP A O 1
ATOM 854 N N . GLU A 1 106 ? 23.211 -0.845 -18.877 1.00 96.19 106 GLU A N 1
ATOM 855 C CA . GLU A 1 106 ? 24.540 -0.374 -19.268 1.00 96.19 106 GLU A CA 1
ATOM 856 C C . GLU A 1 106 ? 25.103 -1.165 -20.464 1.00 96.19 106 GLU A C 1
ATOM 858 O O . GLU A 1 106 ? 25.680 -0.570 -21.373 1.00 96.19 106 GLU A O 1
ATOM 863 N N . GLU A 1 107 ? 24.911 -2.486 -20.498 1.00 96.75 107 GLU A N 1
ATOM 864 C CA . GLU A 1 107 ? 25.295 -3.343 -21.629 1.00 96.75 107 GLU A CA 1
ATOM 865 C C . GLU A 1 107 ? 24.490 -3.019 -22.894 1.00 96.75 107 GLU A C 1
ATOM 867 O O . GLU A 1 107 ? 25.073 -2.850 -23.963 1.00 96.75 107 GLU A O 1
ATOM 872 N N . ILE A 1 108 ? 23.171 -2.847 -22.768 1.00 95.19 108 ILE A N 1
ATOM 873 C CA . ILE A 1 108 ? 22.272 -2.447 -23.862 1.00 95.19 108 ILE A CA 1
ATOM 874 C C . ILE A 1 108 ? 22.700 -1.090 -24.441 1.00 95.19 108 ILE A C 1
ATOM 876 O O . ILE A 1 108 ? 22.822 -0.942 -25.654 1.00 95.19 108 ILE A O 1
ATOM 880 N N . CYS A 1 109 ? 23.008 -0.102 -23.600 1.00 92.94 109 CYS A N 1
ATOM 881 C CA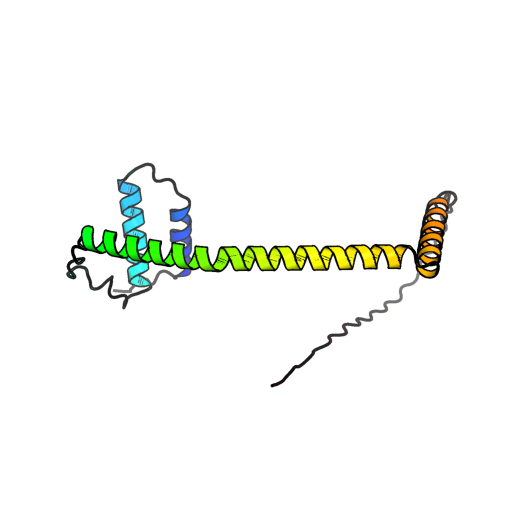 . CYS A 1 109 ? 23.476 1.212 -24.056 1.00 92.94 109 CYS A CA 1
ATOM 882 C C . CYS A 1 109 ? 24.859 1.172 -24.731 1.00 92.94 109 CYS A C 1
ATOM 884 O O . CYS A 1 109 ? 25.211 2.084 -25.486 1.00 92.94 109 CYS A O 1
ATOM 886 N N . LYS A 1 110 ? 25.657 0.132 -24.470 1.00 95.06 110 LYS A N 1
ATOM 887 C CA . LYS A 1 110 ? 26.939 -0.109 -25.145 1.00 95.06 110 LYS A CA 1
ATOM 888 C C . LYS A 1 110 ? 26.783 -0.868 -26.466 1.00 95.06 110 LYS A C 1
ATOM 890 O O . LYS A 1 110 ? 27.762 -0.956 -27.203 1.00 95.06 110 LYS A O 1
ATOM 895 N N . ASP A 1 111 ? 25.598 -1.393 -26.790 1.00 96.88 111 ASP A N 1
ATOM 896 C CA . ASP A 1 111 ? 25.363 -2.101 -28.050 1.00 96.88 111 ASP A CA 1
ATOM 897 C C . ASP A 1 111 ? 25.506 -1.131 -29.245 1.00 96.88 111 ASP A C 1
ATOM 899 O O . ASP A 1 111 ? 24.750 -0.156 -29.348 1.00 96.88 111 ASP A O 1
ATOM 903 N N . PRO A 1 112 ? 26.426 -1.395 -30.196 1.00 96.19 112 PRO A N 1
ATOM 904 C CA . PRO A 1 112 ? 26.635 -0.540 -31.363 1.00 96.19 112 PRO A CA 1
ATOM 905 C C . PRO A 1 112 ? 25.386 -0.332 -32.228 1.00 96.19 112 PRO A C 1
ATOM 907 O O . PRO A 1 112 ? 25.256 0.698 -32.890 1.00 96.19 112 PRO A O 1
ATOM 910 N N . ARG A 1 113 ? 24.463 -1.300 -32.268 1.00 96.06 113 ARG A N 1
ATOM 911 C CA . ARG A 1 113 ? 23.200 -1.177 -33.010 1.00 96.06 113 ARG A CA 1
ATOM 912 C C . ARG A 1 113 ? 22.291 -0.155 -32.349 1.00 96.06 113 ARG A C 1
ATOM 914 O O . ARG A 1 113 ? 21.736 0.685 -33.046 1.00 96.06 113 ARG A O 1
ATOM 921 N N . ILE A 1 114 ? 22.181 -0.204 -31.024 1.00 94.25 114 ILE A N 1
ATOM 922 C CA . ILE A 1 114 ? 21.370 0.739 -30.249 1.00 94.25 114 ILE A CA 1
ATOM 923 C C . ILE A 1 114 ? 21.976 2.135 -30.331 1.00 94.25 114 ILE A C 1
ATOM 925 O O . ILE A 1 114 ? 21.250 3.089 -30.593 1.00 94.25 114 ILE A O 1
ATOM 929 N N . GLN A 1 115 ? 23.300 2.253 -30.216 1.00 94.50 115 GLN A N 1
ATOM 930 C CA . GLN A 1 115 ? 23.993 3.527 -30.411 1.00 94.50 115 GLN A CA 1
ATOM 931 C C . GLN A 1 115 ? 23.744 4.109 -31.804 1.00 94.50 115 GLN A C 1
ATOM 933 O O . GLN A 1 115 ? 23.411 5.286 -31.911 1.00 94.50 115 GLN A O 1
ATOM 938 N N . ARG A 1 116 ? 23.812 3.289 -32.864 1.00 94.75 116 ARG A N 1
ATOM 939 C CA . ARG A 1 116 ? 23.487 3.735 -34.227 1.00 94.75 116 ARG A CA 1
ATOM 940 C C . ARG A 1 116 ? 22.052 4.254 -34.318 1.00 94.75 116 ARG A C 1
ATOM 942 O O . ARG A 1 116 ? 21.848 5.353 -34.821 1.00 94.75 116 ARG A O 1
ATOM 949 N N . THR A 1 117 ? 21.079 3.507 -33.797 1.00 93.69 117 THR A N 1
ATOM 950 C CA . THR A 1 117 ? 19.670 3.926 -33.797 1.00 93.69 117 THR A CA 1
ATOM 951 C C . THR A 1 117 ? 19.471 5.237 -33.032 1.00 93.69 117 THR A C 1
ATOM 953 O O . THR A 1 117 ? 18.785 6.130 -33.524 1.00 93.69 117 THR A O 1
ATOM 956 N N . LEU A 1 118 ? 20.097 5.394 -31.860 1.00 91.06 118 LEU A N 1
ATOM 957 C CA . LEU A 1 118 ? 20.033 6.631 -31.075 1.00 91.06 118 LEU A CA 1
ATOM 958 C C . LEU A 1 118 ? 20.628 7.821 -31.845 1.00 91.06 118 LEU A C 1
ATOM 960 O O . LEU A 1 118 ? 19.978 8.862 -31.940 1.00 91.06 118 LEU A O 1
ATOM 964 N N . SER A 1 119 ? 21.803 7.654 -32.462 1.00 91.19 119 SER A N 1
ATOM 965 C CA . SER A 1 119 ? 22.435 8.694 -33.286 1.00 91.19 119 SER A CA 1
ATOM 966 C C . SER A 1 119 ? 21.608 9.056 -34.525 1.00 91.19 119 SER A C 1
ATOM 968 O O . SER A 1 119 ? 21.523 10.230 -34.894 1.00 91.19 119 SER A O 1
ATOM 970 N N . GLU A 1 120 ? 20.970 8.075 -35.168 1.00 92.62 120 GLU A N 1
ATOM 971 C CA . GLU A 1 120 ? 20.075 8.310 -36.305 1.00 92.62 120 GLU A CA 1
ATOM 972 C C . GLU A 1 120 ? 18.821 9.094 -35.897 1.00 92.62 120 GLU A C 1
ATOM 974 O O . GLU A 1 120 ? 18.429 10.022 -36.608 1.00 92.62 120 GLU A O 1
ATOM 979 N N . MET A 1 121 ? 18.205 8.773 -34.753 1.00 88.88 121 MET A N 1
ATOM 980 C CA . MET A 1 121 ? 17.054 9.525 -34.239 1.00 88.88 121 MET A CA 1
ATOM 981 C C . MET A 1 121 ? 17.426 10.964 -33.869 1.00 88.88 121 MET A C 1
ATOM 983 O O . MET A 1 121 ? 16.698 11.897 -34.214 1.00 88.88 121 MET A O 1
ATOM 987 N N . GLU A 1 122 ? 18.563 11.163 -33.201 1.00 87.44 122 GLU A N 1
ATOM 988 C CA . GLU A 1 122 ? 19.043 12.495 -32.822 1.00 87.44 122 GLU A CA 1
ATOM 989 C C . GLU A 1 122 ? 19.328 13.366 -34.056 1.00 87.44 122 GLU A C 1
ATOM 991 O O . GLU A 1 122 ? 18.945 14.536 -34.104 1.00 87.44 122 GLU A O 1
ATOM 996 N N . SER A 1 123 ? 19.883 12.76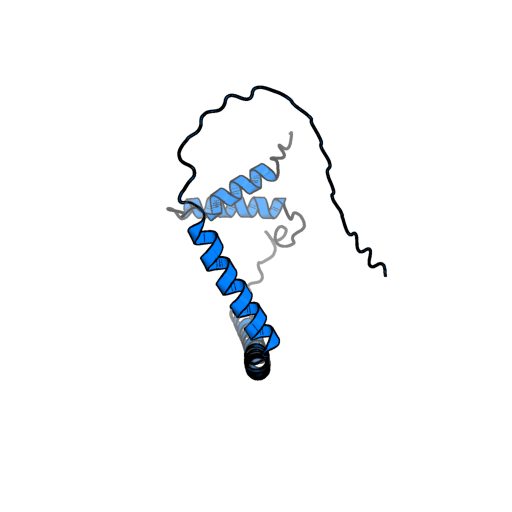4 -35.111 1.00 84.62 123 SER A N 1
ATOM 997 C CA . SER A 1 123 ? 20.138 13.432 -36.394 1.00 84.62 123 SER A CA 1
ATOM 998 C C . SER A 1 123 ? 18.866 13.820 -37.161 1.00 84.62 123 SER A C 1
ATOM 1000 O O . SER A 1 123 ? 18.902 14.732 -37.986 1.00 84.62 123 SER A O 1
ATOM 1002 N N . ARG A 1 124 ? 17.739 13.129 -36.941 1.00 77.38 124 ARG A N 1
ATOM 1003 C CA . ARG A 1 124 ? 16.441 13.499 -37.541 1.00 77.38 124 ARG A CA 1
ATOM 1004 C C . ARG A 1 124 ? 15.808 14.677 -36.807 1.00 77.38 124 ARG A C 1
ATOM 1006 O O . ARG A 1 124 ? 15.326 15.605 -37.445 1.00 77.38 124 ARG A O 1
ATOM 1013 N N . LYS A 1 125 ? 15.923 14.704 -35.477 1.00 76.06 125 LYS A N 1
ATOM 1014 C CA . LYS A 1 125 ? 15.367 15.770 -34.632 1.00 76.06 125 LYS A CA 1
ATOM 1015 C C . LYS A 1 125 ? 15.948 17.156 -34.943 1.00 76.06 125 LYS A C 1
ATOM 1017 O O . LYS A 1 125 ? 15.253 18.157 -34.811 1.00 76.06 125 LYS A O 1
ATOM 1022 N N . THR A 1 126 ? 17.207 17.227 -35.373 1.00 63.75 126 THR A N 1
ATOM 1023 C CA . THR A 1 126 ? 17.855 18.487 -35.774 1.00 63.75 126 THR A CA 1
ATOM 1024 C C . THR A 1 126 ? 17.499 18.935 -37.192 1.00 63.75 126 THR A C 1
ATOM 1026 O O . THR A 1 126 ? 17.578 20.128 -37.477 1.00 63.75 126 THR A O 1
ATOM 1029 N N . LYS A 1 127 ? 17.076 18.019 -38.074 1.00 61.56 127 LYS A N 1
ATOM 1030 C CA . LYS A 1 127 ? 16.644 18.350 -39.442 1.00 61.56 127 LYS A CA 1
ATOM 1031 C C . LYS A 1 127 ? 15.226 18.914 -39.482 1.00 61.56 127 LYS A C 1
ATOM 1033 O O . LYS A 1 127 ? 14.994 19.879 -40.203 1.00 61.56 127 LYS A O 1
ATOM 1038 N N . ASP A 1 128 ? 14.325 18.389 -38.658 1.00 58.75 128 ASP A N 1
ATOM 1039 C CA . ASP A 1 128 ? 12.936 18.865 -38.620 1.00 58.75 128 ASP A CA 1
ATOM 1040 C C . ASP A 1 128 ? 12.805 20.243 -37.946 1.00 58.75 12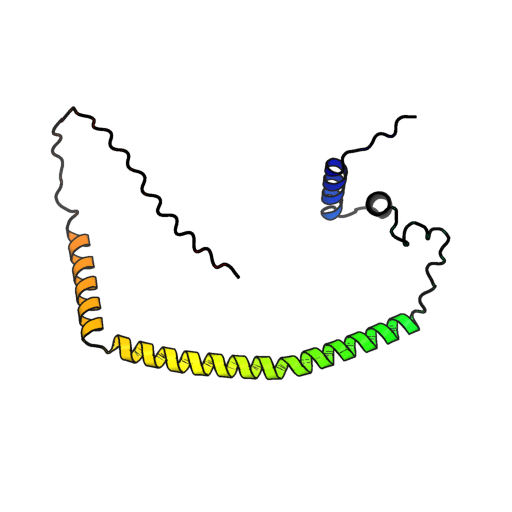8 ASP A C 1
ATOM 1042 O O . ASP A 1 128 ? 11.931 21.027 -38.297 1.00 58.75 128 ASP A O 1
ATOM 1046 N N . ALA A 1 129 ? 13.732 20.612 -37.053 1.00 59.00 129 ALA A N 1
ATOM 1047 C CA . ALA A 1 129 ? 13.762 21.941 -36.431 1.00 59.00 129 ALA A CA 1
ATOM 1048 C C . ALA A 1 129 ? 14.237 23.074 -37.374 1.00 59.00 129 ALA A C 1
ATOM 1050 O O . ALA A 1 129 ? 14.156 24.248 -37.012 1.00 59.00 129 ALA A O 1
ATOM 1051 N N . GLY A 1 130 ? 14.761 22.744 -38.561 1.00 53.62 130 GLY A N 1
ATOM 1052 C CA . GLY A 1 130 ? 15.291 23.708 -39.535 1.00 53.62 130 GLY A CA 1
ATOM 1053 C C . GLY A 1 130 ? 14.369 24.014 -40.720 1.00 53.62 130 GLY A C 1
ATOM 1054 O O . GLY A 1 130 ? 14.723 24.854 -41.544 1.00 53.62 130 GLY A O 1
ATOM 1055 N N . SER A 1 131 ? 13.213 23.351 -40.824 1.00 55.16 131 SER A N 1
ATOM 1056 C CA . SER A 1 131 ? 12.341 23.411 -42.010 1.00 55.16 131 SER A CA 1
ATOM 1057 C C . SER A 1 131 ? 11.236 24.480 -41.952 1.00 55.16 131 SER A C 1
ATOM 1059 O O . SER A 1 131 ? 10.496 24.629 -42.921 1.00 55.16 131 SER A O 1
ATOM 1061 N N . ASP A 1 132 ? 11.130 25.253 -40.869 1.00 56.00 132 ASP A N 1
ATOM 1062 C CA . ASP A 1 132 ? 10.024 26.207 -40.657 1.00 56.00 132 ASP A CA 1
ATOM 1063 C C . ASP A 1 132 ? 10.349 27.663 -41.047 1.00 56.00 132 ASP A C 1
ATOM 1065 O O . ASP A 1 132 ? 9.714 28.597 -40.559 1.00 56.00 132 ASP A O 1
ATOM 1069 N N . LYS A 1 133 ? 11.349 27.906 -41.911 1.00 57.31 133 LYS A N 1
ATOM 1070 C CA . LYS A 1 133 ? 11.782 29.283 -42.229 1.00 57.31 133 LYS A CA 1
ATOM 1071 C C . LYS A 1 133 ? 11.517 29.846 -43.619 1.00 57.31 133 LYS A C 1
ATOM 1073 O O . LYS A 1 133 ? 11.819 31.018 -43.789 1.00 57.31 133 LYS A O 1
ATOM 1078 N N . ASP A 1 134 ? 10.870 29.138 -44.542 1.00 56.16 134 ASP A N 1
ATOM 1079 C CA . ASP A 1 134 ? 10.498 29.740 -45.837 1.00 56.16 134 ASP A CA 1
ATOM 1080 C C . ASP A 1 134 ? 9.144 29.247 -46.372 1.00 56.16 134 ASP A C 1
ATOM 1082 O O . ASP A 1 134 ? 9.050 28.554 -47.380 1.00 56.16 134 ASP A O 1
ATOM 1086 N N . SER A 1 135 ? 8.053 29.653 -45.724 1.00 58.12 135 SER A N 1
ATOM 1087 C CA . SER A 1 135 ? 6.744 29.738 -46.393 1.00 58.12 135 SER A CA 1
ATOM 1088 C C . SER A 1 135 ? 6.097 31.086 -46.093 1.00 58.12 135 SER A C 1
ATOM 1090 O O . SER A 1 135 ? 5.139 31.233 -45.339 1.00 58.12 135 SER A O 1
ATOM 1092 N N . ARG A 1 136 ? 6.699 32.111 -46.697 1.00 54.50 136 ARG A N 1
ATOM 1093 C CA . ARG A 1 136 ? 6.123 33.444 -46.814 1.00 54.50 136 ARG A CA 1
ATOM 1094 C C . ARG A 1 136 ? 5.026 33.382 -47.880 1.00 54.50 136 ARG A C 1
ATOM 1096 O O . ARG A 1 136 ? 5.328 33.224 -49.053 1.00 54.50 136 ARG A O 1
ATOM 1103 N N . GLU A 1 137 ? 3.785 33.430 -47.404 1.00 55.69 137 GLU A N 1
ATOM 1104 C CA . GLU A 1 137 ? 2.574 33.941 -48.058 1.00 55.69 137 GLU A CA 1
ATOM 1105 C C . GLU A 1 137 ? 2.505 33.820 -49.593 1.00 55.69 137 GLU A C 1
ATOM 1107 O O . GLU A 1 137 ? 2.966 34.704 -50.311 1.00 55.69 137 GLU A O 1
ATOM 1112 N N . ASP A 1 138 ? 1.790 32.806 -50.089 1.00 47.59 138 ASP A N 1
ATOM 1113 C CA . ASP A 1 138 ? 1.024 32.978 -51.325 1.00 47.59 138 ASP A CA 1
ATOM 1114 C C . ASP A 1 138 ? -0.429 32.542 -51.106 1.00 47.59 138 ASP A C 1
ATOM 1116 O O . ASP A 1 138 ? -0.747 31.398 -50.772 1.00 47.59 138 ASP A O 1
ATOM 1120 N N . SER A 1 139 ? -1.313 33.529 -51.210 1.00 59.66 139 SER A N 1
ATOM 1121 C CA . SER A 1 139 ? -2.743 33.444 -50.935 1.00 59.66 139 SER A CA 1
ATOM 1122 C C . SER A 1 139 ? -3.479 33.045 -52.212 1.00 59.66 139 SER A C 1
ATOM 1124 O O . SER A 1 139 ? -4.100 33.854 -52.894 1.00 59.66 139 SER A O 1
ATOM 1126 N N . GLY A 1 140 ? -3.405 31.759 -52.547 1.00 46.72 140 GLY A N 1
ATOM 1127 C CA . GLY A 1 140 ? -4.163 31.166 -53.644 1.00 46.72 140 GLY A CA 1
ATOM 1128 C C . GLY A 1 140 ? -5.511 30.636 -53.167 1.00 46.72 140 GLY A C 1
ATOM 1129 O O . GLY A 1 140 ? -5.594 29.561 -52.578 1.00 46.72 140 GLY A O 1
ATOM 1130 N N . TYR A 1 141 ? -6.580 31.381 -53.441 1.00 52.06 141 TYR A N 1
ATOM 1131 C CA . TYR A 1 141 ? -7.962 30.926 -53.308 1.00 52.06 141 TYR A CA 1
ATOM 1132 C C . TYR A 1 141 ? -8.183 29.610 -54.074 1.00 52.06 141 TYR A C 1
ATOM 1134 O O . TYR A 1 141 ? -8.235 29.614 -55.302 1.00 52.06 141 TYR A O 1
ATOM 1142 N N . HIS A 1 142 ? -8.419 28.504 -53.367 1.00 49.88 142 HIS A N 1
ATOM 1143 C CA . HIS A 1 142 ? -9.117 27.353 -53.936 1.00 49.88 142 HIS A CA 1
ATOM 1144 C C . HIS A 1 142 ? -10.314 26.967 -53.074 1.00 49.88 142 HIS A C 1
ATOM 1146 O O . HIS A 1 142 ? -10.238 26.268 -52.067 1.00 49.88 142 HIS A O 1
ATOM 1152 N N . THR A 1 143 ? -11.456 27.470 -53.522 1.00 52.31 143 THR A N 1
ATOM 1153 C CA . THR A 1 143 ? -12.787 26.970 -53.226 1.00 52.31 143 THR A CA 1
ATOM 1154 C C . THR A 1 143 ? -12.972 25.567 -53.806 1.00 52.31 143 THR A C 1
ATOM 1156 O O . THR A 1 143 ? -12.799 25.346 -55.001 1.00 52.31 143 THR A O 1
ATOM 1159 N N . GLY A 1 144 ? -13.448 24.653 -52.958 1.00 48.47 144 GLY A N 1
ATOM 1160 C CA . GLY A 1 144 ? -14.266 23.514 -53.372 1.00 48.47 144 GLY A CA 1
ATOM 1161 C C . GLY A 1 144 ? -13.554 22.165 -53.438 1.00 48.47 144 GLY A C 1
ATOM 1162 O O . GLY A 1 144 ? -12.820 21.881 -54.375 1.00 48.47 144 GLY A O 1
ATOM 1163 N N . ARG A 1 145 ? -13.921 21.254 -52.532 1.00 47.88 145 ARG A N 1
ATOM 1164 C CA . ARG A 1 145 ? -14.940 20.217 -52.797 1.00 47.88 145 ARG A CA 1
ATOM 1165 C C . ARG A 1 145 ? -14.870 19.152 -51.702 1.00 47.88 145 ARG A C 1
ATOM 1167 O O . ARG A 1 145 ? -13.851 18.507 -51.499 1.00 47.88 145 ARG A O 1
ATOM 1174 N N . SER A 1 146 ? -15.986 18.988 -51.005 1.00 51.34 146 SER A N 1
ATOM 1175 C CA . SER A 1 146 ? -16.225 17.967 -49.993 1.00 51.34 146 SER A CA 1
ATOM 1176 C C . SER A 1 146 ? -16.069 16.550 -50.549 1.00 51.34 146 SER A C 1
ATOM 1178 O O . SER A 1 146 ? -16.646 16.249 -51.593 1.00 51.34 146 SER A O 1
ATOM 1180 N N . THR A 1 147 ? -15.444 15.662 -49.775 1.00 48.84 147 THR A N 1
ATOM 1181 C CA . THR A 1 147 ? -15.858 14.256 -49.666 1.00 48.84 147 THR A CA 1
ATOM 1182 C C . THR A 1 147 ? -15.675 13.789 -48.227 1.00 48.84 147 THR A C 1
ATOM 1184 O O . THR A 1 147 ? -14.564 13.680 -47.718 1.00 48.84 147 THR A O 1
ATOM 1187 N N . SER A 1 148 ? -16.812 13.548 -47.588 1.00 52.31 148 SER A N 1
ATOM 1188 C CA . SER A 1 148 ? -17.003 12.706 -46.414 1.00 52.31 148 SER A CA 1
ATOM 1189 C C . SER A 1 148 ? -16.387 11.320 -46.613 1.00 52.31 148 SER A C 1
ATOM 1191 O O . SER A 1 148 ? -16.630 10.688 -47.640 1.00 52.31 148 SER A O 1
ATOM 1193 N N . GLY A 1 149 ? -15.672 10.834 -45.604 1.00 43.94 149 GLY A N 1
ATOM 1194 C CA . GLY A 1 149 ? -15.175 9.464 -45.529 1.00 43.94 149 GLY A CA 1
ATOM 1195 C C . GLY A 1 149 ? -14.949 9.097 -44.072 1.00 43.94 149 GLY A C 1
ATOM 1196 O O . GLY A 1 149 ? -13.831 9.166 -43.578 1.00 43.94 149 GLY A O 1
ATOM 1197 N N . SER A 1 150 ? -16.047 8.806 -43.378 1.00 52.50 150 SER A N 1
ATOM 1198 C CA . SER A 1 150 ? -16.034 8.111 -42.097 1.00 52.50 150 SER A CA 1
ATOM 1199 C C . SER A 1 150 ? -15.415 6.733 -42.302 1.00 52.50 150 SER A C 1
ATOM 1201 O O . SER A 1 150 ? -15.890 6.005 -43.166 1.00 52.50 150 SER A O 1
ATOM 1203 N N . ASP A 1 151 ? -14.432 6.355 -41.489 1.00 47.59 151 ASP A N 1
ATOM 1204 C CA . ASP A 1 151 ? -14.307 4.951 -41.112 1.00 47.59 151 ASP A CA 1
ATOM 1205 C C . ASP A 1 151 ? -13.743 4.811 -39.700 1.00 47.59 151 ASP A C 1
ATOM 1207 O O . ASP A 1 151 ? -12.648 5.257 -39.355 1.00 47.59 151 ASP A O 1
ATOM 1211 N N . SER A 1 152 ? -14.594 4.233 -38.866 1.00 53.91 152 SER A N 1
ATOM 1212 C CA . SER A 1 152 ? -14.402 3.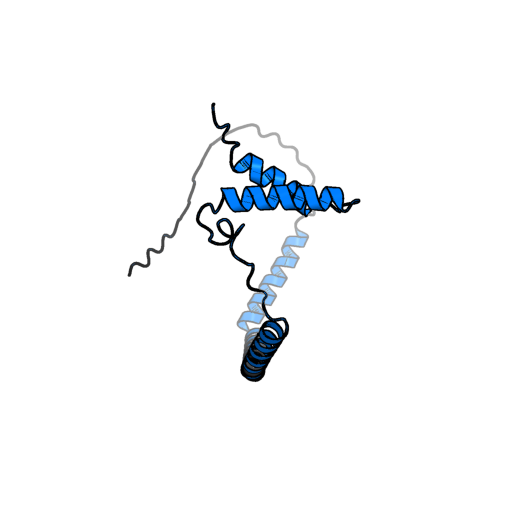882 -37.472 1.00 53.91 152 SER A CA 1
ATOM 1213 C C . SER A 1 152 ? -13.836 2.467 -37.398 1.00 53.91 152 SER A C 1
ATOM 1215 O O . SER A 1 152 ? -14.566 1.505 -37.623 1.00 53.91 152 SER A O 1
ATOM 1217 N N . GLY A 1 153 ? -12.556 2.334 -37.057 1.00 47.56 153 GLY A N 1
ATOM 1218 C CA . GLY A 1 153 ? -11.932 1.051 -36.731 1.00 47.56 153 GLY A CA 1
ATOM 1219 C C . GLY A 1 153 ? -11.730 0.915 -35.225 1.00 47.56 153 GLY A C 1
ATOM 1220 O O . GLY A 1 153 ? -10.679 1.286 -34.713 1.00 47.56 153 GLY A O 1
ATOM 1221 N N . SER A 1 154 ? -12.742 0.417 -34.511 1.00 53.34 154 SER A N 1
ATOM 1222 C CA . SER A 1 154 ? -12.594 -0.062 -33.134 1.00 53.34 154 SER A CA 1
ATOM 1223 C C . SER A 1 154 ? -12.256 -1.552 -33.164 1.00 53.34 154 SER A C 1
ATOM 1225 O O . SER A 1 154 ? -13.138 -2.376 -33.403 1.00 53.34 154 SER A O 1
ATOM 1227 N N . GLU A 1 155 ? -11.004 -1.915 -32.905 1.00 55.09 155 GLU A N 1
ATOM 1228 C CA . GLU A 1 155 ? -10.644 -3.304 -32.610 1.00 55.09 155 GLU A CA 1
ATOM 1229 C C . GLU A 1 155 ? -10.681 -3.505 -31.093 1.00 55.09 155 GLU A C 1
ATOM 1231 O O . GLU A 1 155 ? -9.727 -3.230 -30.366 1.00 55.09 155 GLU A O 1
ATOM 1236 N N . GLY A 1 156 ? -11.847 -3.943 -30.614 1.00 45.22 156 GLY A N 1
ATOM 1237 C CA . GLY A 1 156 ? -11.988 -4.570 -29.308 1.00 45.22 156 GLY A CA 1
ATOM 1238 C C . GLY A 1 156 ? -11.369 -5.962 -29.367 1.00 45.22 156 GLY A C 1
ATOM 1239 O O . GLY A 1 156 ? -11.788 -6.799 -30.160 1.00 45.22 156 GLY A O 1
ATOM 1240 N N . SER A 1 157 ? -10.347 -6.197 -28.550 1.00 57.97 157 SER A N 1
ATOM 1241 C CA . SER A 1 157 ? -9.831 -7.540 -28.293 1.00 57.97 157 SER A CA 1
ATOM 1242 C C . SER A 1 157 ? -10.394 -8.020 -26.962 1.00 57.97 157 SER A C 1
ATOM 1244 O O . SER A 1 157 ? -9.797 -7.806 -25.907 1.00 57.97 157 SER A O 1
ATOM 1246 N N . ASP A 1 158 ? -11.560 -8.654 -27.030 1.00 49.22 158 ASP A N 1
ATOM 1247 C CA . ASP A 1 158 ? -12.082 -9.487 -25.955 1.00 49.22 158 ASP A CA 1
ATOM 1248 C C . ASP A 1 158 ? -11.170 -10.710 -25.808 1.00 49.22 158 ASP A C 1
ATOM 1250 O O . ASP A 1 158 ? -11.014 -11.517 -26.724 1.00 49.22 158 ASP A O 1
ATOM 1254 N N . SER A 1 159 ? -10.524 -10.827 -24.650 1.00 61.53 159 SER A N 1
ATOM 1255 C CA . SER A 1 159 ? -9.845 -12.051 -24.229 1.00 61.53 159 SER A CA 1
ATOM 1256 C C . SER A 1 159 ? -10.704 -12.716 -23.167 1.00 61.53 159 SER A C 1
ATOM 1258 O O . SER A 1 159 ? -10.603 -12.417 -21.978 1.00 61.53 159 SER A O 1
ATOM 1260 N N . ASP A 1 160 ? -11.574 -13.595 -23.644 1.00 59.44 160 ASP A N 1
ATOM 1261 C CA . ASP A 1 160 ? -12.421 -14.475 -22.857 1.00 59.44 160 ASP A CA 1
ATOM 1262 C C . ASP A 1 160 ? -11.562 -15.638 -22.325 1.00 59.44 160 ASP A C 1
ATOM 1264 O O . ASP A 1 160 ? -11.207 -16.575 -23.043 1.00 59.44 160 ASP A O 1
ATOM 1268 N N . GLY A 1 161 ? -11.128 -15.523 -21.070 1.00 54.50 161 GLY A N 1
ATOM 1269 C CA . GLY A 1 161 ? -10.359 -16.536 -20.348 1.00 54.50 161 GLY A CA 1
ATOM 1270 C C . GLY A 1 161 ? -11.271 -17.356 -19.447 1.00 54.50 161 GLY A C 1
ATOM 1271 O O . GLY A 1 161 ? -11.300 -17.151 -18.236 1.00 54.50 161 GLY A O 1
ATOM 1272 N N . SER A 1 162 ? -12.041 -18.247 -20.062 1.00 62.88 162 SER A N 1
ATOM 1273 C CA . SER A 1 162 ? -12.926 -19.198 -19.396 1.00 62.88 162 SER A CA 1
ATOM 1274 C C . SER A 1 162 ? -12.157 -20.340 -18.704 1.00 62.88 162 SER A C 1
ATOM 1276 O O . SER A 1 162 ? -11.424 -21.062 -19.373 1.00 62.88 162 SER A O 1
ATOM 1278 N N . TRP A 1 163 ? -12.457 -20.492 -17.403 1.00 51.50 163 TRP A N 1
ATOM 1279 C CA . TRP A 1 163 ? -12.432 -21.682 -16.522 1.00 51.50 163 TRP A CA 1
ATOM 1280 C C . TRP A 1 163 ? -11.090 -22.338 -16.158 1.00 51.50 163 TRP A C 1
ATOM 1282 O O . TRP A 1 163 ? -10.449 -22.982 -17.014 1.00 51.50 163 TRP A O 1
#